Protein AF-A0A2E5EJ09-F1 (afdb_monomer)

Structure (mmCIF, N/CA/C/O backbone):
data_AF-A0A2E5EJ09-F1
#
_entry.id   AF-A0A2E5EJ09-F1
#
loop_
_atom_site.group_PDB
_atom_site.id
_atom_site.type_symbol
_atom_site.label_atom_id
_atom_site.label_alt_id
_atom_site.label_comp_id
_atom_site.label_asym_id
_atom_site.label_entity_id
_atom_site.label_seq_id
_atom_site.pdbx_PDB_ins_code
_atom_site.Cartn_x
_atom_site.Cartn_y
_atom_site.Cartn_z
_atom_site.occupancy
_atom_site.B_iso_or_equiv
_atom_site.auth_seq_id
_atom_site.auth_comp_id
_atom_site.auth_asym_id
_atom_site.auth_atom_id
_atom_site.pdbx_PDB_model_num
ATOM 1 N N . MET A 1 1 ? 31.233 43.629 0.016 1.00 39.22 1 MET A N 1
ATOM 2 C CA . MET A 1 1 ? 31.639 42.746 1.131 1.00 39.22 1 MET A CA 1
ATOM 3 C C . MET A 1 1 ? 30.539 41.715 1.336 1.00 39.22 1 MET A C 1
ATOM 5 O O . MET A 1 1 ? 29.408 42.152 1.534 1.00 39.22 1 MET A O 1
ATOM 9 N N . PRO A 1 2 ? 30.800 40.401 1.224 1.00 49.91 2 PRO A N 1
ATOM 10 C CA . PRO A 1 2 ? 29.810 39.397 1.604 1.00 49.91 2 PRO A CA 1
ATOM 11 C C . PRO A 1 2 ? 29.592 39.467 3.122 1.00 49.91 2 PRO A C 1
ATOM 13 O O . PRO A 1 2 ? 30.551 39.602 3.884 1.00 49.91 2 PRO A O 1
ATOM 16 N N . LYS A 1 3 ? 28.328 39.456 3.556 1.00 53.34 3 LYS A N 1
ATOM 17 C CA . LYS A 1 3 ? 27.968 39.412 4.977 1.00 53.34 3 LYS A CA 1
ATOM 18 C C . LYS A 1 3 ? 28.410 38.053 5.519 1.00 53.34 3 LYS A C 1
ATOM 20 O O . LYS A 1 3 ? 27.917 37.032 5.062 1.00 53.34 3 LYS A O 1
ATOM 25 N N . ASN A 1 4 ? 29.367 38.058 6.441 1.00 52.97 4 ASN A N 1
ATOM 26 C CA . ASN A 1 4 ? 29.832 36.850 7.109 1.00 52.97 4 ASN A CA 1
ATOM 27 C C . ASN A 1 4 ? 28.772 36.459 8.149 1.00 52.97 4 ASN A C 1
ATOM 29 O O . ASN A 1 4 ? 28.532 37.217 9.092 1.00 52.97 4 ASN A O 1
ATOM 33 N N . GLU A 1 5 ? 28.076 35.345 7.932 1.00 57.53 5 GLU A N 1
ATOM 34 C CA . GLU A 1 5 ? 27.039 34.856 8.844 1.00 57.53 5 GLU A CA 1
ATOM 35 C C . GLU A 1 5 ? 27.665 34.418 10.174 1.00 57.53 5 GLU A C 1
ATOM 37 O O . GLU A 1 5 ? 28.739 33.814 10.210 1.00 57.53 5 GLU A O 1
ATOM 42 N N . SER A 1 6 ? 27.023 34.765 11.294 1.00 62.09 6 SER A N 1
ATOM 43 C CA . SER A 1 6 ? 27.558 34.431 12.618 1.00 62.09 6 SER A CA 1
ATOM 44 C C . SER A 1 6 ? 27.465 32.919 12.889 1.00 62.09 6 SER A C 1
ATOM 46 O O . SER A 1 6 ? 26.489 32.289 12.472 1.00 62.09 6 SER A O 1
ATOM 48 N N . PRO A 1 7 ? 28.405 32.316 13.648 1.00 65.75 7 PRO A N 1
ATOM 49 C CA . PRO A 1 7 ? 28.379 30.883 13.969 1.00 65.75 7 PRO A CA 1
ATOM 50 C C . PRO A 1 7 ? 27.044 30.399 14.561 1.00 65.75 7 PRO A C 1
ATOM 52 O O . PRO A 1 7 ? 26.600 29.290 14.286 1.00 65.75 7 PRO A O 1
ATOM 55 N N . SER A 1 8 ? 26.353 31.252 15.325 1.00 66.62 8 SER A N 1
ATOM 56 C CA . SER A 1 8 ? 25.039 30.951 15.908 1.00 66.62 8 SER A CA 1
ATOM 57 C C . SER A 1 8 ? 23.885 30.975 14.899 1.00 66.62 8 SER A C 1
ATOM 59 O O . SER A 1 8 ? 22.855 30.357 15.147 1.00 66.62 8 SER A O 1
ATOM 61 N N . GLN A 1 9 ? 24.017 31.693 13.780 1.00 58.75 9 GLN A N 1
ATOM 62 C CA . GLN A 1 9 ? 23.055 31.629 12.674 1.00 58.75 9 GLN A CA 1
ATOM 63 C C . GLN A 1 9 ? 23.261 30.360 11.848 1.00 58.75 9 GLN A C 1
ATOM 65 O O . GLN A 1 9 ? 22.280 29.689 11.556 1.00 58.75 9 GLN A O 1
ATOM 70 N N . ALA A 1 10 ? 24.511 29.978 11.571 1.00 57.34 10 ALA A N 1
ATOM 71 C CA . ALA A 1 10 ? 24.823 28.742 10.853 1.00 57.34 10 ALA A CA 1
ATOM 72 C C . ALA A 1 10 ? 24.351 27.480 11.607 1.00 57.34 10 ALA A C 1
ATOM 74 O O . ALA A 1 10 ? 23.813 26.564 10.991 1.00 57.34 10 ALA A O 1
ATOM 75 N N . ILE A 1 11 ? 24.490 27.446 12.941 1.00 67.56 11 ILE A N 1
ATOM 76 C CA . ILE A 1 11 ? 23.987 26.336 13.773 1.00 67.56 11 ILE A CA 1
ATOM 77 C C . ILE A 1 11 ? 22.456 26.245 13.712 1.00 67.56 11 ILE A C 1
ATOM 79 O O . ILE A 1 11 ? 21.934 25.164 13.463 1.00 67.56 11 ILE A O 1
ATOM 83 N N . ARG A 1 12 ? 21.740 27.369 13.862 1.00 65.88 12 ARG A N 1
ATOM 84 C CA . ARG A 1 12 ? 20.267 27.389 13.778 1.00 65.88 12 ARG A CA 1
ATOM 85 C C . ARG A 1 12 ? 19.751 26.972 12.402 1.00 65.88 12 ARG A C 1
ATOM 87 O O . ARG A 1 12 ? 18.842 26.159 12.327 1.00 65.88 12 ARG A O 1
ATOM 94 N N . LEU A 1 13 ? 20.378 27.461 11.330 1.00 60.16 13 LEU A N 1
ATOM 95 C CA . LEU A 1 13 ? 20.047 27.061 9.959 1.00 60.16 13 LEU A CA 1
ATOM 96 C C . LEU A 1 13 ? 20.245 25.552 9.755 1.00 60.16 13 LEU A C 1
ATOM 98 O O . LEU A 1 13 ? 19.443 24.914 9.082 1.00 60.16 13 LEU A O 1
ATOM 102 N N . ASN A 1 14 ? 21.284 24.961 10.348 1.00 74.50 14 AS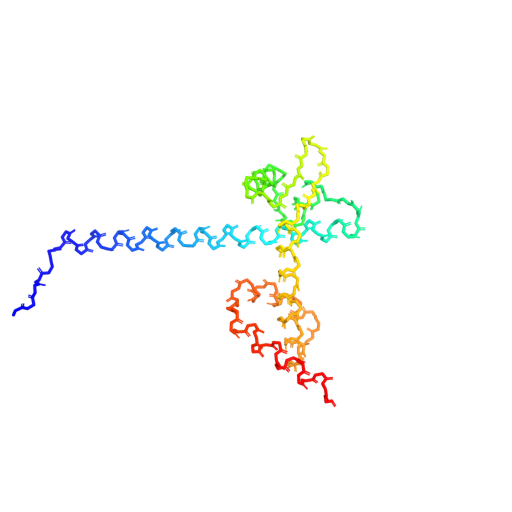N A N 1
ATOM 103 C CA . ASN A 1 14 ? 21.512 23.519 10.288 1.00 74.50 14 ASN A CA 1
ATOM 104 C C . ASN A 1 14 ? 20.476 22.727 11.112 1.00 74.50 14 ASN A C 1
ATOM 106 O O . ASN A 1 14 ? 20.003 21.688 10.662 1.00 74.50 14 ASN A O 1
ATOM 110 N N . GLU A 1 15 ? 20.092 23.214 12.295 1.00 72.69 15 GLU A N 1
ATOM 111 C CA . GLU A 1 15 ? 19.053 22.600 13.139 1.00 72.69 15 GLU A CA 1
ATOM 112 C C . GLU A 1 15 ? 17.665 22.635 12.481 1.00 72.69 15 GLU A C 1
ATOM 114 O O . GLU A 1 15 ? 16.955 21.628 12.505 1.00 72.69 15 GLU A O 1
ATOM 119 N N . GLU A 1 16 ? 17.303 23.752 11.844 1.00 69.31 16 GLU A N 1
ATOM 120 C CA . GLU A 1 16 ? 16.060 23.896 11.075 1.00 69.31 16 GLU A CA 1
ATOM 121 C C . GLU A 1 16 ? 16.025 22.912 9.897 1.00 69.31 16 GLU A C 1
ATOM 123 O O . GLU A 1 16 ? 15.084 22.126 9.793 1.00 69.31 16 GLU A O 1
ATOM 128 N N . HIS A 1 17 ? 17.093 22.833 9.092 1.00 72.81 17 HIS A N 1
ATOM 129 C CA . HIS A 1 17 ? 17.178 21.865 7.989 1.00 72.81 17 HIS A CA 1
ATOM 130 C C . HIS A 1 17 ? 17.107 20.406 8.465 1.00 72.81 17 HIS A C 1
ATOM 132 O O . HIS A 1 17 ? 16.518 19.557 7.793 1.00 72.81 17 HIS A O 1
ATOM 138 N N . VAL A 1 18 ? 17.710 20.071 9.610 1.00 78.06 18 VAL A N 1
ATOM 139 C CA . VAL A 1 18 ? 17.610 18.716 10.175 1.00 78.06 18 VAL A CA 1
ATOM 140 C C . VAL A 1 18 ? 16.170 18.420 10.599 1.00 78.06 18 VAL A C 1
ATOM 142 O O . VAL A 1 18 ? 15.651 17.354 10.267 1.00 78.06 18 VAL A O 1
ATOM 145 N N . ALA A 1 19 ? 15.500 19.354 11.279 1.00 77.62 19 ALA A N 1
ATOM 146 C CA . ALA A 1 19 ? 14.112 19.186 11.705 1.00 77.62 19 ALA A CA 1
ATOM 147 C C . ALA A 1 19 ? 13.141 19.058 10.516 1.00 77.62 19 ALA A C 1
ATOM 149 O O . ALA A 1 19 ? 12.252 18.201 10.534 1.00 77.62 19 ALA A O 1
ATOM 150 N N . GLU A 1 20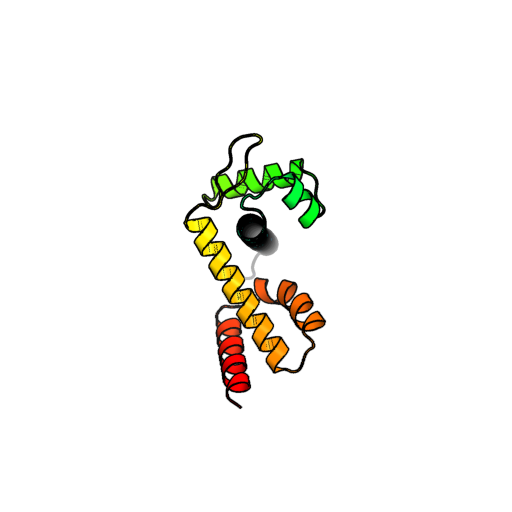 ? 13.336 19.856 9.466 1.00 78.62 20 GLU A N 1
ATOM 151 C CA . GLU A 1 20 ? 12.570 19.783 8.218 1.00 78.62 20 GLU A CA 1
ATOM 152 C C . GLU A 1 20 ? 12.755 18.431 7.522 1.00 78.62 20 GLU A C 1
ATOM 154 O O . GLU A 1 20 ? 11.773 17.764 7.195 1.00 78.62 20 GLU A O 1
ATOM 159 N N . ASN A 1 21 ? 14.001 17.967 7.375 1.00 79.75 21 ASN A N 1
ATOM 160 C CA . ASN A 1 21 ? 14.287 16.661 6.777 1.00 79.75 21 ASN A CA 1
ATOM 161 C C . ASN A 1 21 ? 13.656 15.513 7.580 1.00 79.75 21 ASN A C 1
ATOM 163 O O . ASN A 1 21 ? 13.043 14.622 6.997 1.00 79.75 21 ASN A O 1
ATOM 167 N N . MET A 1 22 ? 13.748 15.545 8.915 1.00 83.00 22 MET A N 1
ATOM 168 C CA . MET A 1 22 ? 13.105 14.535 9.765 1.00 83.00 22 MET A CA 1
ATOM 169 C C . MET A 1 22 ? 11.578 14.559 9.653 1.00 83.00 22 MET A C 1
ATOM 171 O O . MET A 1 22 ? 10.944 13.511 9.779 1.00 83.00 22 MET A O 1
ATOM 175 N N . THR A 1 23 ? 10.983 15.735 9.444 1.00 86.94 23 THR A N 1
ATOM 176 C CA . THR A 1 23 ? 9.537 15.880 9.236 1.00 86.94 23 THR A CA 1
ATOM 177 C C . THR A 1 23 ? 9.132 15.253 7.909 1.00 86.94 23 THR A C 1
ATOM 179 O O . THR A 1 23 ? 8.265 14.382 7.909 1.00 86.94 23 THR A O 1
ATOM 182 N N . ARG A 1 24 ? 9.842 15.581 6.822 1.00 84.94 24 ARG A N 1
ATOM 183 C CA . ARG A 1 24 ? 9.595 15.000 5.497 1.00 84.94 24 ARG A CA 1
ATOM 184 C C . ARG A 1 24 ? 9.684 13.473 5.517 1.00 84.94 24 ARG A C 1
ATOM 186 O O . ARG A 1 24 ? 8.747 12.809 5.099 1.00 84.94 24 ARG A O 1
ATOM 193 N N . THR A 1 25 ? 10.745 12.910 6.096 1.00 84.31 25 THR A N 1
ATOM 194 C CA . THR A 1 25 ? 10.905 11.448 6.195 1.00 84.31 25 THR A CA 1
ATOM 195 C C . THR A 1 25 ? 9.768 10.786 6.980 1.00 84.31 25 THR A C 1
ATOM 197 O O . THR A 1 25 ? 9.322 9.695 6.641 1.00 84.31 25 THR A O 1
ATOM 200 N N . ARG A 1 26 ? 9.257 11.430 8.037 1.00 87.88 26 ARG A N 1
ATOM 201 C CA . ARG A 1 26 ? 8.108 10.900 8.793 1.00 87.88 26 ARG A CA 1
ATOM 202 C C . ARG A 1 26 ? 6.811 10.944 7.992 1.00 87.88 26 ARG A C 1
ATOM 204 O O . ARG A 1 26 ? 5.996 10.041 8.150 1.00 87.88 26 ARG A O 1
ATOM 211 N N . GLU A 1 27 ? 6.606 11.987 7.197 1.00 88.12 27 GLU A N 1
ATOM 212 C CA . GLU A 1 27 ? 5.433 12.133 6.330 1.00 88.12 27 GLU A CA 1
ATOM 213 C C . GLU A 1 27 ? 5.457 11.123 5.179 1.00 88.12 27 GLU A C 1
ATOM 215 O O . GLU A 1 27 ? 4.439 10.482 4.921 1.00 88.12 27 GLU A O 1
ATOM 220 N N . GLU A 1 28 ? 6.622 10.914 4.560 1.00 87.31 28 GLU A N 1
ATOM 221 C CA . GLU A 1 28 ? 6.854 9.881 3.541 1.00 87.31 28 GLU A CA 1
ATOM 222 C C . GLU A 1 28 ? 6.519 8.493 4.105 1.00 87.31 28 GLU A C 1
ATOM 224 O O . GLU A 1 28 ? 5.612 7.833 3.606 1.00 87.31 28 GLU A O 1
ATOM 229 N N . HIS A 1 29 ? 7.115 8.109 5.240 1.00 89.50 29 HIS A N 1
ATOM 230 C CA . HIS A 1 29 ? 6.821 6.820 5.880 1.00 89.50 29 HIS A CA 1
ATOM 231 C C . HIS A 1 29 ? 5.367 6.666 6.338 1.00 89.50 29 HIS A C 1
ATOM 233 O O . HIS A 1 29 ? 4.830 5.560 6.358 1.00 89.50 29 HIS A O 1
ATOM 239 N N . ALA A 1 30 ? 4.716 7.750 6.764 1.00 91.31 30 ALA A N 1
ATOM 240 C CA . ALA A 1 30 ? 3.302 7.700 7.123 1.00 91.31 30 ALA A CA 1
ATOM 241 C C . ALA A 1 30 ? 2.408 7.497 5.892 1.00 91.31 30 ALA A C 1
ATOM 243 O O . ALA A 1 30 ? 1.356 6.872 6.018 1.00 91.31 30 ALA A O 1
ATOM 244 N N . THR A 1 31 ? 2.827 8.025 4.741 1.00 92.12 31 THR A N 1
ATOM 245 C CA . THR A 1 31 ? 2.141 7.859 3.458 1.00 92.12 31 THR A CA 1
ATOM 246 C C . THR A 1 31 ? 2.312 6.435 2.950 1.00 92.12 31 THR A C 1
ATOM 248 O O . THR A 1 31 ? 1.302 5.783 2.720 1.00 92.12 31 THR A O 1
ATOM 251 N N . GLU A 1 32 ? 3.546 5.923 2.898 1.00 92.62 32 GLU A N 1
ATOM 252 C CA . GLU A 1 32 ? 3.857 4.525 2.548 1.00 92.62 32 GLU A CA 1
ATOM 253 C C . GLU A 1 32 ? 3.019 3.553 3.389 1.00 92.62 32 GLU A C 1
ATOM 255 O O . GLU A 1 32 ? 2.235 2.774 2.864 1.00 92.62 32 GLU A O 1
ATOM 260 N N . LEU A 1 33 ? 3.046 3.707 4.717 1.00 94.62 33 LEU A N 1
ATOM 261 C CA . LEU A 1 33 ? 2.261 2.858 5.615 1.00 94.62 33 LEU A CA 1
ATOM 262 C C . LEU A 1 33 ? 0.748 2.942 5.354 1.00 94.62 33 LEU A C 1
ATOM 264 O O . LEU A 1 33 ? 0.018 1.984 5.612 1.00 94.62 33 LEU A O 1
ATOM 268 N N . ALA A 1 34 ? 0.244 4.104 4.934 1.00 96.38 34 ALA A N 1
ATOM 269 C CA . ALA A 1 34 ? -1.169 4.254 4.621 1.00 96.38 34 ALA A CA 1
ATOM 270 C C . ALA A 1 34 ? -1.536 3.548 3.315 1.00 96.38 34 ALA A C 1
ATOM 272 O O . ALA A 1 34 ? -2.577 2.893 3.283 1.00 96.38 34 ALA A O 1
ATOM 273 N N . GLU A 1 35 ? -0.686 3.666 2.294 1.00 95.94 35 GLU A N 1
ATOM 274 C CA . GLU A 1 35 ? -0.796 2.961 1.015 1.00 95.94 35 GLU A CA 1
ATOM 275 C C . GLU A 1 35 ? -0.816 1.441 1.235 1.00 95.94 35 GLU A C 1
ATOM 277 O O . GLU A 1 35 ? -1.828 0.808 0.925 1.00 95.94 35 GLU A O 1
ATOM 282 N N . ASP A 1 36 ? 0.191 0.898 1.929 1.00 95.19 36 ASP A N 1
ATOM 283 C CA . ASP A 1 36 ? 0.303 -0.535 2.237 1.00 95.19 36 ASP A CA 1
ATOM 284 C C . ASP A 1 36 ? -0.976 -1.082 2.884 1.00 95.19 36 ASP A C 1
ATOM 286 O O . ASP A 1 36 ? -1.496 -2.149 2.547 1.00 95.19 36 ASP A O 1
ATOM 290 N N . TYR A 1 37 ? -1.511 -0.345 3.863 1.00 97.62 37 TYR A N 1
ATOM 291 C CA . TYR A 1 37 ? -2.693 -0.782 4.594 1.00 97.62 37 TYR A CA 1
ATOM 292 C C . TYR A 1 37 ? -3.957 -0.726 3.743 1.00 97.62 37 TYR A C 1
ATOM 294 O O . TYR A 1 37 ? -4.802 -1.608 3.899 1.00 97.62 37 TYR A O 1
ATOM 302 N N . VAL A 1 38 ? -4.147 0.292 2.897 1.00 98.00 38 VAL A N 1
ATOM 303 C CA . VAL A 1 38 ? -5.362 0.345 2.071 1.00 98.00 38 VAL A CA 1
ATOM 304 C C . VAL A 1 38 ? -5.346 -0.723 0.982 1.00 98.00 38 VAL A C 1
ATOM 306 O O . VAL A 1 38 ? -6.404 -1.293 0.721 1.00 98.00 38 VAL A O 1
ATOM 309 N N . GLU A 1 39 ? -4.178 -1.052 0.428 1.00 96.56 39 GLU A N 1
ATOM 310 C CA . GLU A 1 39 ? -4.007 -2.160 -0.518 1.00 96.56 39 GLU A CA 1
ATOM 311 C C . GLU A 1 39 ? -4.298 -3.501 0.147 1.00 96.56 39 GLU A C 1
ATOM 313 O O . GLU A 1 39 ? -5.204 -4.215 -0.280 1.00 96.56 39 GLU A O 1
ATOM 318 N N . ALA A 1 40 ? -3.655 -3.785 1.281 1.00 96.56 40 ALA A N 1
ATOM 319 C CA . ALA A 1 40 ? -3.904 -5.012 2.032 1.00 96.56 40 ALA A CA 1
ATOM 320 C C . ALA A 1 40 ? -5.380 -5.174 2.436 1.00 96.56 40 ALA A C 1
ATOM 322 O O . ALA A 1 40 ? -5.925 -6.278 2.432 1.00 96.56 40 ALA A O 1
ATOM 323 N N . ILE A 1 41 ? -6.051 -4.080 2.811 1.00 97.88 41 ILE A N 1
ATOM 324 C CA . ILE A 1 41 ? -7.482 -4.105 3.132 1.00 97.88 41 ILE A CA 1
ATOM 325 C C . ILE A 1 41 ? -8.318 -4.367 1.873 1.00 97.88 41 ILE A C 1
ATOM 327 O O . ILE A 1 41 ? -9.285 -5.124 1.964 1.00 97.88 41 ILE A O 1
ATOM 331 N N . ALA A 1 42 ? -7.984 -3.757 0.732 1.00 97.44 42 ALA A N 1
ATOM 332 C CA . ALA A 1 42 ? -8.668 -4.009 -0.535 1.00 97.44 42 ALA A CA 1
ATOM 333 C C . ALA A 1 42 ? -8.557 -5.488 -0.930 1.00 97.44 42 ALA A C 1
ATOM 335 O O . ALA A 1 42 ? -9.584 -6.127 -1.150 1.00 97.44 42 ALA A O 1
ATOM 336 N N . ASP A 1 43 ? -7.348 -6.046 -0.899 1.00 95.38 43 ASP A N 1
ATOM 337 C CA . ASP A 1 43 ? -7.083 -7.437 -1.273 1.00 95.38 43 ASP A CA 1
ATOM 338 C C . ASP A 1 43 ? -7.807 -8.429 -0.356 1.00 95.38 43 ASP A C 1
ATOM 340 O O . ASP A 1 43 ? -8.469 -9.353 -0.827 1.00 95.38 43 ASP A O 1
ATOM 344 N N . LEU A 1 44 ? -7.779 -8.205 0.964 1.00 96.38 44 LEU A N 1
ATOM 345 C CA . LEU A 1 44 ? -8.524 -9.038 1.915 1.00 96.38 44 LEU A CA 1
ATOM 346 C C . LEU A 1 44 ? -10.042 -8.963 1.693 1.00 96.38 44 LEU A C 1
ATOM 348 O O . LEU A 1 44 ? -10.745 -9.964 1.849 1.00 96.38 44 LEU A O 1
ATOM 352 N N . ILE A 1 45 ? -10.575 -7.790 1.342 1.00 94.75 45 ILE A N 1
ATOM 353 C CA . ILE A 1 45 ? -11.999 -7.643 1.019 1.00 94.75 45 ILE A CA 1
ATOM 354 C C . ILE A 1 45 ? -12.330 -8.376 -0.284 1.00 94.75 45 ILE A C 1
ATOM 356 O O . ILE A 1 45 ? -13.358 -9.050 -0.342 1.00 94.75 45 ILE A O 1
ATOM 360 N N . ASP A 1 46 ? -11.480 -8.290 -1.300 1.00 94.19 46 ASP A N 1
ATOM 361 C CA . ASP A 1 46 ? -11.701 -8.971 -2.574 1.00 94.19 46 ASP A CA 1
ATOM 362 C C . ASP A 1 46 ? -11.615 -10.502 -2.418 1.00 94.19 46 ASP A C 1
ATOM 364 O O . ASP A 1 46 ? -12.444 -11.227 -2.975 1.00 94.19 46 ASP A O 1
ATOM 368 N N . GLU A 1 47 ? -10.685 -11.009 -1.601 1.00 93.50 47 GLU A N 1
ATOM 369 C CA . GLU A 1 47 ? -10.474 -12.449 -1.399 1.00 93.50 47 GLU A CA 1
ATOM 370 C C . GLU A 1 47 ? -11.453 -13.075 -0.390 1.00 93.50 47 GLU A C 1
ATOM 372 O O . GLU A 1 47 ? -11.929 -14.202 -0.569 1.00 93.50 47 GLU A O 1
ATOM 377 N N . HIS A 1 48 ? -11.764 -12.370 0.700 1.00 89.94 48 HIS A N 1
ATOM 378 C CA . HIS A 1 48 ? -12.478 -12.934 1.854 1.00 89.94 48 HIS A CA 1
ATOM 379 C C . HIS A 1 48 ? -13.772 -12.192 2.211 1.00 89.94 48 HIS A C 1
ATOM 381 O O . HIS A 1 48 ? -14.475 -12.587 3.144 1.00 89.94 48 HIS A O 1
ATOM 387 N N . ARG A 1 49 ? -14.134 -11.147 1.455 1.00 90.00 49 ARG A N 1
ATOM 388 C CA . ARG A 1 49 ? -15.272 -10.233 1.696 1.00 90.00 49 ARG A CA 1
ATOM 389 C C . ARG A 1 49 ? -15.165 -9.373 2.952 1.00 90.00 49 ARG A C 1
ATOM 391 O O . ARG A 1 49 ? -16.066 -8.575 3.214 1.00 90.00 49 ARG A O 1
ATOM 398 N N . GLU A 1 50 ? -14.094 -9.508 3.724 1.00 91.88 50 GLU A N 1
ATOM 399 C CA . GLU A 1 50 ? -13.837 -8.698 4.906 1.00 91.88 50 GLU A CA 1
ATOM 400 C C . GLU A 1 50 ? -12.346 -8.631 5.242 1.00 91.88 50 GLU A C 1
ATOM 402 O O . GLU A 1 50 ? -11.629 -9.620 5.130 1.00 91.88 50 GLU A O 1
ATOM 407 N N . ALA A 1 51 ? -11.901 -7.479 5.747 1.00 95.81 51 ALA A N 1
ATOM 408 C CA . ALA A 1 51 ? -10.587 -7.333 6.359 1.00 95.81 51 ALA A CA 1
ATOM 409 C C . ALA A 1 51 ? -10.713 -7.345 7.888 1.00 95.81 51 ALA A C 1
ATOM 411 O O . ALA A 1 51 ? -11.548 -6.637 8.463 1.00 95.81 51 ALA A O 1
ATOM 412 N N . ARG A 1 52 ? -9.868 -8.123 8.574 1.00 95.25 52 ARG A N 1
ATOM 413 C CA . ARG A 1 52 ? -9.812 -8.169 10.044 1.00 95.25 52 ARG A CA 1
ATOM 414 C C . ARG A 1 52 ? -8.427 -7.797 10.553 1.00 95.25 52 ARG A C 1
ATOM 416 O O . ARG A 1 52 ? -7.408 -8.074 9.929 1.00 95.25 52 ARG A O 1
ATOM 423 N N . VAL A 1 53 ? -8.391 -7.256 11.771 1.00 95.50 53 VAL A N 1
ATOM 424 C CA . VAL A 1 53 ? -7.147 -6.911 12.483 1.00 95.50 53 VAL A CA 1
ATOM 425 C C . VAL A 1 53 ? -6.178 -8.095 12.571 1.00 95.50 53 VAL A C 1
ATOM 427 O O . VAL A 1 53 ? -4.971 -7.903 12.484 1.00 95.50 53 VAL A O 1
ATOM 430 N N . THR A 1 54 ? -6.688 -9.314 12.756 1.00 94.88 54 THR A N 1
ATOM 431 C CA . THR A 1 54 ? -5.870 -10.530 12.870 1.00 94.88 54 THR A CA 1
ATOM 432 C C . THR A 1 54 ? -5.166 -10.896 11.573 1.00 94.88 54 THR A C 1
ATOM 434 O O . THR A 1 54 ? -4.033 -11.371 11.622 1.00 94.88 54 THR A O 1
ATOM 437 N N . ASP A 1 55 ? -5.816 -10.665 10.434 1.00 95.31 55 ASP A N 1
ATOM 438 C CA . ASP A 1 55 ? -5.252 -10.990 9.125 1.00 95.31 55 ASP A CA 1
ATOM 439 C C . ASP A 1 55 ? -4.199 -9.953 8.745 1.00 95.31 55 ASP A C 1
ATOM 441 O O . ASP A 1 55 ? -3.078 -10.327 8.415 1.00 95.31 55 ASP A O 1
ATOM 445 N N . LEU A 1 56 ? -4.487 -8.664 8.967 1.00 96.88 56 LEU A N 1
ATOM 446 C CA . LEU A 1 56 ? -3.503 -7.588 8.810 1.00 96.88 56 LEU A CA 1
ATOM 447 C C . LEU A 1 56 ? -2.286 -7.785 9.728 1.00 96.88 56 LEU A C 1
ATOM 449 O O . LEU A 1 56 ? -1.150 -7.625 9.298 1.00 96.88 56 LEU A O 1
ATOM 453 N N . ALA A 1 57 ? -2.495 -8.177 10.989 1.00 97.06 57 ALA A N 1
ATOM 454 C CA . ALA A 1 57 ? -1.395 -8.425 11.923 1.00 97.06 57 ALA A CA 1
ATOM 455 C C . ALA A 1 57 ? -0.477 -9.557 11.435 1.00 97.06 57 ALA A C 1
ATOM 457 O O . ALA A 1 57 ? 0.743 -9.459 11.560 1.00 97.06 57 ALA A O 1
ATOM 458 N N . ARG A 1 58 ? -1.060 -10.617 10.859 1.00 97.06 58 ARG A N 1
ATOM 459 C CA . ARG A 1 58 ? -0.304 -11.725 10.267 1.00 97.06 58 ARG A CA 1
ATOM 460 C C . ARG A 1 58 ? 0.441 -11.277 9.011 1.00 97.06 58 ARG A C 1
ATOM 462 O O . ARG A 1 58 ? 1.620 -11.591 8.896 1.00 97.06 58 ARG A O 1
ATOM 469 N N . LEU A 1 59 ? -0.234 -10.555 8.116 1.00 95.81 59 LEU A N 1
ATOM 470 C CA . LEU A 1 59 ? 0.316 -10.092 6.843 1.00 95.81 59 LEU A CA 1
ATOM 471 C C . LEU A 1 59 ? 1.522 -9.168 7.052 1.00 95.81 59 LEU A C 1
ATOM 473 O O . LEU A 1 59 ? 2.592 -9.421 6.513 1.00 95.81 59 LEU A O 1
ATOM 477 N N . PHE A 1 60 ? 1.377 -8.166 7.919 1.00 96.12 60 PHE A N 1
ATOM 478 C CA . PHE A 1 60 ? 2.436 -7.201 8.222 1.00 96.12 60 PHE A CA 1
ATOM 479 C C . PHE A 1 60 ? 3.452 -7.697 9.261 1.00 96.12 60 PHE A C 1
ATOM 481 O O . PHE A 1 60 ? 4.364 -6.957 9.621 1.00 96.12 60 PHE A O 1
ATOM 488 N N . ALA A 1 61 ? 3.296 -8.917 9.787 1.00 97.19 61 ALA A N 1
ATOM 489 C CA . ALA A 1 61 ? 4.132 -9.469 10.856 1.00 97.19 61 ALA A CA 1
ATOM 490 C C . ALA A 1 61 ? 4.267 -8.539 12.088 1.00 97.19 61 ALA A C 1
ATOM 492 O O . ALA A 1 61 ? 5.329 -8.433 12.706 1.00 97.19 61 ALA A O 1
ATOM 493 N N . VAL A 1 62 ? 3.172 -7.875 12.475 1.00 97.81 62 VAL A N 1
ATOM 494 C CA . VAL A 1 62 ? 3.108 -6.956 13.626 1.00 97.81 62 VAL A CA 1
ATOM 495 C C . VAL A 1 62 ? 2.071 -7.401 14.655 1.00 97.81 62 VAL A C 1
ATOM 497 O O . VAL A 1 62 ? 1.273 -8.312 14.444 1.00 97.81 62 VAL A O 1
ATOM 500 N N . THR A 1 63 ? 2.048 -6.737 15.811 1.00 98.06 63 THR A N 1
ATOM 501 C CA . THR A 1 63 ? 1.044 -7.030 16.840 1.00 98.06 63 THR A CA 1
ATOM 502 C C . THR A 1 63 ? -0.343 -6.485 16.460 1.00 98.06 63 THR A C 1
ATOM 504 O O . THR A 1 63 ? -0.436 -5.433 15.819 1.00 98.06 63 THR A O 1
ATOM 507 N N . PRO A 1 64 ? -1.444 -7.091 16.948 1.00 95.88 64 PRO A N 1
ATOM 508 C CA . PRO A 1 64 ? -2.784 -6.516 16.810 1.00 95.88 64 PRO A CA 1
ATOM 509 C C . PRO A 1 64 ? -2.905 -5.099 17.388 1.00 95.88 64 PRO A C 1
ATOM 511 O O . PRO A 1 64 ? -3.701 -4.297 16.906 1.00 95.88 64 PRO A O 1
ATOM 514 N N . ALA A 1 65 ? -2.125 -4.765 18.423 1.00 95.81 65 ALA A N 1
ATOM 515 C CA . ALA A 1 65 ? -2.095 -3.416 18.985 1.00 95.81 65 ALA A CA 1
ATOM 516 C C . ALA A 1 65 ? -1.509 -2.403 17.987 1.00 95.81 65 ALA A C 1
ATOM 518 O O . ALA A 1 65 ? -2.062 -1.316 17.827 1.00 95.81 65 ALA A O 1
ATOM 519 N N . THR A 1 66 ? -0.445 -2.781 17.271 1.00 97.06 66 THR A N 1
ATOM 520 C CA . THR A 1 66 ? 0.137 -1.977 16.186 1.00 97.06 66 THR A CA 1
ATOM 521 C C . THR A 1 66 ? -0.891 -1.726 15.087 1.00 97.06 66 THR A C 1
ATOM 523 O O . THR A 1 66 ? -1.119 -0.573 14.734 1.00 97.06 66 THR A O 1
ATOM 526 N N . VAL A 1 67 ? -1.580 -2.775 14.626 1.00 96.81 67 VAL A N 1
ATOM 527 C CA . VAL A 1 67 ? -2.637 -2.650 13.609 1.00 96.81 67 VAL A CA 1
ATOM 528 C C . VAL A 1 67 ? -3.738 -1.702 14.077 1.00 96.81 67 VAL A C 1
ATOM 530 O O . VAL A 1 67 ? -4.083 -0.776 13.356 1.00 96.81 67 VAL A O 1
ATOM 533 N N . ASN A 1 68 ? -4.261 -1.865 15.297 1.00 95.50 68 ASN A N 1
ATOM 534 C CA . ASN A 1 68 ? -5.304 -0.974 15.821 1.00 95.50 68 ASN A CA 1
ATOM 535 C C . ASN A 1 68 ? -4.855 0.496 15.867 1.00 95.50 68 ASN A C 1
ATOM 537 O O . ASN A 1 68 ? -5.640 1.386 15.544 1.00 95.50 68 ASN A O 1
ATOM 541 N N . ASN A 1 69 ? -3.597 0.758 16.232 1.00 95.62 69 ASN A N 1
ATOM 542 C CA . ASN A 1 69 ? -3.041 2.110 16.213 1.00 95.62 69 ASN A CA 1
ATOM 543 C C . ASN A 1 69 ? -2.974 2.680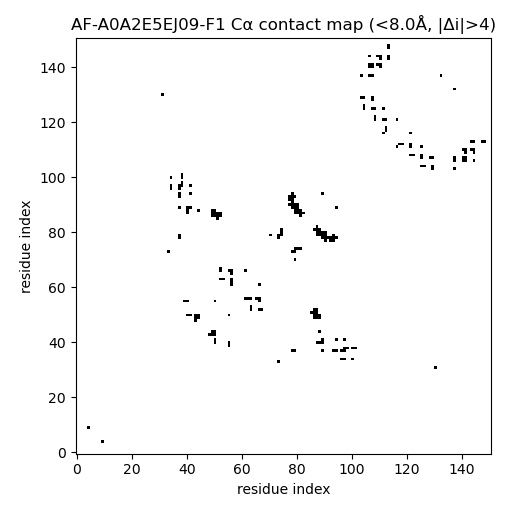 14.790 1.00 95.62 69 ASN A C 1
ATOM 545 O O . ASN A 1 69 ? -3.309 3.850 14.591 1.00 95.62 69 ASN A O 1
ATOM 549 N N . THR A 1 70 ? -2.576 1.871 13.807 1.00 96.69 70 THR A N 1
ATOM 550 C CA . THR A 1 70 ? -2.555 2.276 12.396 1.00 96.69 70 THR A CA 1
ATOM 551 C C . THR A 1 70 ? -3.969 2.516 11.870 1.00 96.69 70 THR A C 1
ATOM 553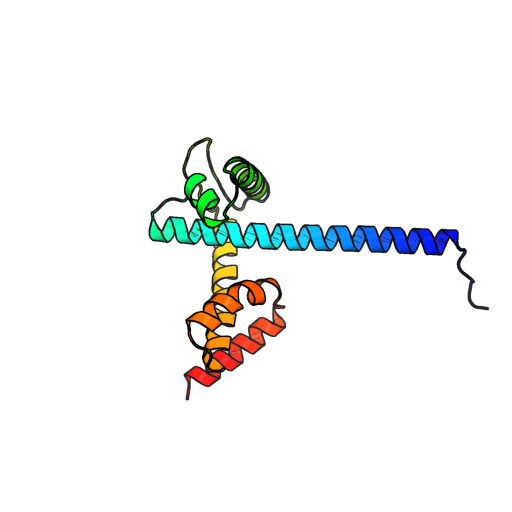 O O . THR A 1 70 ? -4.236 3.591 11.342 1.00 96.69 70 THR A O 1
ATOM 556 N N . ILE A 1 71 ? -4.918 1.609 12.118 1.00 96.75 71 ILE A N 1
ATOM 557 C CA . ILE A 1 71 ? -6.328 1.789 11.739 1.00 96.75 71 ILE A CA 1
ATOM 558 C C . ILE A 1 71 ? -6.904 3.071 12.348 1.00 96.75 71 ILE A C 1
ATOM 560 O O . ILE A 1 71 ? -7.532 3.848 11.637 1.00 96.75 71 ILE A O 1
ATOM 564 N N . ALA A 1 72 ? -6.627 3.369 13.621 1.00 95.56 72 ALA A N 1
ATOM 565 C CA . ALA A 1 72 ? -7.079 4.614 14.244 1.00 95.56 72 ALA A CA 1
ATOM 566 C C . ALA A 1 72 ? -6.508 5.871 13.557 1.00 95.56 72 ALA A C 1
ATOM 568 O O . ALA A 1 72 ? -7.172 6.909 13.514 1.00 95.56 72 ALA A O 1
ATOM 569 N N . ARG A 1 73 ? -5.286 5.806 13.011 1.00 96.12 73 ARG A N 1
ATOM 570 C CA . ARG A 1 73 ? -4.703 6.892 12.204 1.00 96.12 73 ARG A CA 1
ATOM 571 C C . ARG A 1 73 ? -5.384 7.001 10.842 1.00 96.12 73 ARG A C 1
ATOM 573 O O . ARG A 1 73 ? -5.764 8.103 10.460 1.00 96.12 73 ARG A O 1
ATOM 580 N N . LEU A 1 74 ? -5.618 5.882 10.162 1.00 97.56 74 LEU A N 1
ATOM 581 C CA . LEU A 1 74 ? -6.313 5.853 8.870 1.00 97.56 74 LEU A CA 1
ATOM 582 C C . LEU A 1 74 ? -7.767 6.327 8.977 1.00 97.56 74 LEU A C 1
ATOM 584 O O . LEU A 1 74 ? -8.260 7.008 8.083 1.00 97.56 74 LEU A O 1
ATOM 588 N N . GLN A 1 75 ? -8.442 6.043 10.095 1.00 96.94 75 GLN A N 1
ATOM 589 C CA . GLN A 1 75 ? -9.771 6.586 10.391 1.00 96.94 75 GLN A CA 1
ATOM 590 C C . GLN A 1 75 ? -9.739 8.111 10.512 1.00 96.94 75 GLN A C 1
ATOM 592 O O . GLN A 1 75 ? -10.597 8.788 9.953 1.00 96.94 75 GLN A O 1
ATOM 597 N N . LYS A 1 76 ? -8.733 8.668 11.201 1.00 96.69 76 LYS A N 1
ATOM 598 C CA . LYS A 1 76 ? -8.540 10.127 11.292 1.00 96.69 76 LYS A CA 1
ATOM 599 C C . LYS A 1 76 ? -8.218 10.757 9.937 1.00 96.69 76 LYS A C 1
ATOM 601 O O . LYS A 1 76 ? -8.638 11.880 9.694 1.00 96.69 76 LYS A O 1
ATOM 606 N N . ALA A 1 77 ? -7.514 10.032 9.069 1.00 96.56 77 ALA A N 1
ATOM 607 C CA . ALA A 1 77 ? -7.260 10.427 7.685 1.00 96.56 77 ALA A CA 1
ATOM 608 C C . ALA A 1 77 ? -8.475 10.216 6.756 1.00 96.56 77 ALA A C 1
ATOM 610 O O . ALA A 1 77 ? -8.425 10.579 5.586 1.00 96.56 77 ALA A O 1
ATOM 611 N N . GLY A 1 78 ? -9.568 9.628 7.255 1.00 97.81 78 GLY A N 1
ATOM 612 C CA . GLY A 1 78 ? -10.780 9.378 6.480 1.00 97.81 78 GLY A CA 1
ATOM 613 C C . GLY A 1 78 ? -10.645 8.275 5.430 1.00 97.81 78 GLY A C 1
ATOM 614 O O . GLY A 1 78 ? -11.474 8.228 4.529 1.00 97.81 78 GLY A O 1
ATOM 615 N N . LEU A 1 79 ? -9.638 7.401 5.523 1.00 98.38 79 LEU A N 1
ATOM 616 C CA . LEU A 1 79 ? -9.371 6.332 4.547 1.00 98.38 79 LEU A CA 1
ATOM 617 C C . LEU A 1 79 ? -10.115 5.029 4.869 1.00 98.38 79 LEU A C 1
ATOM 619 O O . LEU A 1 79 ? -10.432 4.242 3.981 1.00 98.38 79 LEU A O 1
ATOM 623 N N . VAL A 1 80 ? -10.417 4.785 6.144 1.00 97.81 80 VAL A N 1
ATOM 624 C CA . VAL A 1 80 ? -11.080 3.549 6.577 1.00 97.81 80 VAL A CA 1
ATOM 625 C C . VAL A 1 80 ? -12.187 3.824 7.582 1.00 97.81 80 VAL A C 1
ATOM 627 O O . VAL A 1 80 ? -12.180 4.823 8.302 1.00 97.81 80 VAL A O 1
ATOM 630 N N . THR A 1 81 ? -13.121 2.886 7.674 1.00 95.00 81 THR A N 1
ATOM 631 C CA . THR A 1 81 ? -14.129 2.801 8.731 1.00 95.00 81 THR A CA 1
ATOM 632 C C . THR A 1 81 ? -14.010 1.453 9.430 1.00 95.00 81 THR A C 1
ATOM 634 O O . THR A 1 81 ? -13.717 0.431 8.811 1.00 95.00 81 THR A O 1
ATOM 637 N N . SER A 1 82 ? -14.192 1.452 10.747 1.00 89.38 82 SER A N 1
ATOM 638 C CA . SER A 1 82 ? -14.220 0.228 11.545 1.00 89.38 82 SER A CA 1
ATOM 639 C C . SER A 1 82 ? -14.898 0.507 12.882 1.00 89.38 82 SER A C 1
ATOM 641 O O . SER A 1 82 ? -14.709 1.574 13.475 1.00 89.38 82 SER A O 1
ATOM 643 N N . GLU A 1 83 ? -15.687 -0.450 13.357 1.00 77.19 83 GLU A N 1
ATOM 644 C CA . GLU A 1 83 ? -16.145 -0.477 14.745 1.00 77.19 83 GLU A CA 1
ATOM 645 C C . GLU A 1 83 ? -15.263 -1.418 15.568 1.00 77.19 83 GLU A C 1
ATOM 647 O O . GLU A 1 83 ? -14.596 -2.313 15.042 1.00 77.19 83 GLU A O 1
ATOM 652 N N . LYS A 1 84 ? -15.286 -1.250 16.892 1.00 72.19 84 LYS A N 1
ATOM 653 C CA . LYS A 1 84 ? -14.505 -2.084 17.807 1.00 72.19 84 LYS A CA 1
ATOM 654 C C . LYS A 1 84 ? -14.852 -3.568 17.609 1.00 72.19 84 LYS A C 1
ATOM 656 O O . LYS A 1 84 ? -16.012 -3.951 17.731 1.00 72.19 84 LYS A O 1
ATOM 661 N N . TYR A 1 85 ? -13.832 -4.389 17.349 1.00 67.12 85 TYR A N 1
ATOM 662 C CA . TYR A 1 85 ? -13.948 -5.835 17.091 1.00 67.12 85 TYR A CA 1
ATOM 663 C C . TYR A 1 85 ? -14.758 -6.223 15.838 1.00 67.12 85 TYR A C 1
ATOM 665 O O . TYR A 1 85 ? -15.174 -7.376 15.720 1.00 67.12 85 TYR A O 1
ATOM 673 N N . ARG A 1 86 ? -14.979 -5.291 14.905 1.00 81.25 86 ARG A N 1
ATOM 674 C CA . ARG A 1 86 ? -15.641 -5.558 13.622 1.00 81.25 86 ARG A CA 1
ATOM 675 C C . ARG A 1 86 ? -14.661 -5.534 12.450 1.00 81.25 86 ARG A C 1
ATOM 677 O O . ARG A 1 86 ? -13.497 -5.166 12.602 1.00 81.25 86 ARG A O 1
ATOM 684 N N . SER A 1 87 ? -15.164 -5.951 11.293 1.00 91.25 87 SER A N 1
ATOM 685 C CA . SER A 1 87 ? -14.476 -5.878 10.007 1.00 91.25 87 SER A CA 1
ATOM 686 C C . SER A 1 87 ? -14.131 -4.426 9.650 1.00 91.25 87 SER A C 1
ATOM 688 O O . SER A 1 87 ? -14.849 -3.488 10.012 1.00 91.25 87 SER A O 1
ATOM 690 N N . ILE A 1 88 ? -13.002 -4.256 8.971 1.00 96.06 88 ILE A N 1
ATOM 691 C CA . ILE A 1 88 ? -12.472 -2.977 8.503 1.00 96.06 88 ILE A CA 1
ATOM 692 C C . ILE A 1 88 ? -12.913 -2.791 7.052 1.00 96.06 88 ILE A C 1
ATOM 694 O O . ILE A 1 88 ? -12.829 -3.725 6.256 1.00 96.06 88 ILE A O 1
ATOM 698 N N . PHE A 1 89 ? -13.364 -1.587 6.708 1.00 95.56 89 PHE A N 1
ATOM 699 C CA . PHE A 1 89 ? -13.790 -1.240 5.354 1.00 95.56 89 PHE A CA 1
ATOM 700 C C . PHE A 1 89 ? -13.101 0.032 4.876 1.00 95.56 89 PHE A C 1
ATOM 702 O O . PHE A 1 89 ? -12.930 0.976 5.650 1.00 95.56 89 PHE A O 1
ATOM 709 N N . LEU A 1 90 ? -12.767 0.088 3.588 1.00 97.69 90 LEU A N 1
ATOM 710 C CA . LEU A 1 90 ? -12.318 1.321 2.946 1.00 97.69 90 LEU A CA 1
ATOM 711 C C . LEU A 1 90 ? -13.481 2.311 2.823 1.00 97.69 90 LEU A C 1
ATOM 713 O O . LEU A 1 90 ? -14.611 1.928 2.506 1.00 97.69 90 LEU A O 1
ATOM 717 N N . THR A 1 91 ? -13.199 3.591 3.046 1.00 98.19 91 THR A N 1
ATOM 718 C CA . THR A 1 91 ? -14.062 4.676 2.561 1.00 98.19 91 THR A CA 1
ATOM 719 C C . THR A 1 91 ? -13.899 4.828 1.045 1.00 98.19 91 THR A C 1
ATOM 721 O O . THR A 1 91 ? -13.086 4.144 0.422 1.00 98.19 91 THR A O 1
ATOM 724 N N . ASN A 1 92 ? -14.634 5.759 0.432 1.00 98.06 92 ASN A N 1
ATOM 725 C CA . ASN A 1 92 ? -14.422 6.092 -0.978 1.00 98.06 92 ASN A CA 1
ATOM 726 C C . ASN A 1 92 ? -12.994 6.597 -1.235 1.00 98.06 92 ASN A C 1
ATOM 728 O O . ASN A 1 92 ? -12.350 6.112 -2.155 1.00 98.06 92 ASN A O 1
ATOM 732 N N . SER A 1 93 ? -12.469 7.486 -0.386 1.00 98.25 93 SER A N 1
ATOM 733 C CA . SER A 1 93 ? -11.090 7.977 -0.513 1.00 98.25 93 SER A CA 1
ATOM 734 C C . SER A 1 93 ? -10.054 6.881 -0.261 1.00 98.25 93 SER A C 1
ATOM 736 O O . SER A 1 93 ? -9.048 6.826 -0.959 1.00 98.25 93 SER A O 1
ATOM 738 N N . GLY A 1 94 ? -10.301 5.969 0.687 1.00 98.25 94 GLY A N 1
ATOM 739 C CA . GLY A 1 94 ? -9.436 4.803 0.892 1.00 98.25 94 GLY A CA 1
ATOM 740 C C . GLY A 1 94 ? -9.409 3.869 -0.313 1.00 98.25 94 GLY A C 1
ATOM 741 O O . GLY A 1 94 ? -8.349 3.375 -0.679 1.00 98.25 94 GLY A O 1
ATOM 742 N N . ARG A 1 95 ? -10.561 3.667 -0.962 1.0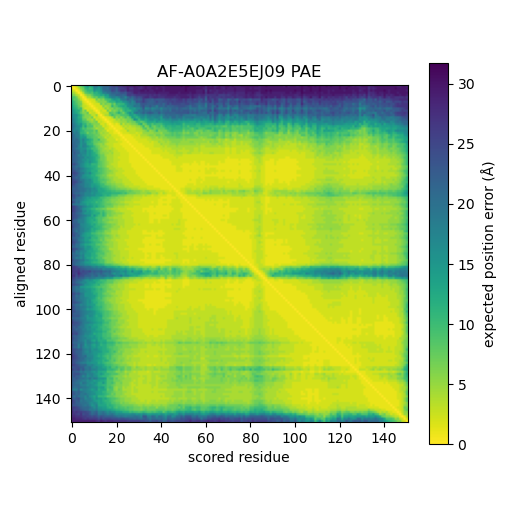0 97.94 95 ARG A N 1
ATOM 743 C CA . ARG A 1 95 ? -10.658 2.882 -2.196 1.00 97.94 95 ARG A CA 1
ATOM 744 C C . ARG A 1 95 ? -9.938 3.566 -3.353 1.00 97.94 95 ARG A C 1
ATOM 746 O O . ARG A 1 95 ? -9.191 2.910 -4.059 1.00 97.94 95 ARG A O 1
ATOM 753 N N . GLU A 1 96 ? -10.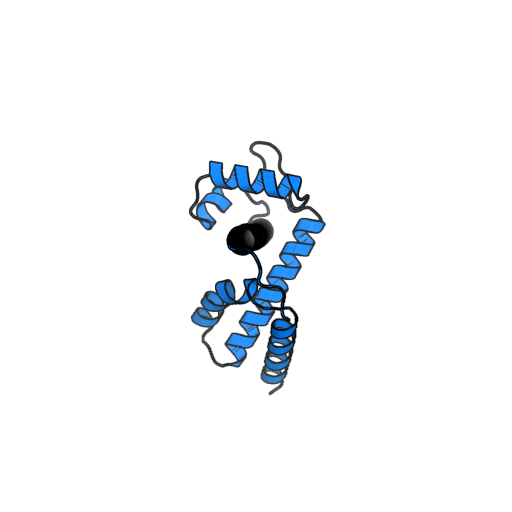126 4.870 -3.528 1.00 98.25 96 GLU A N 1
ATOM 754 C CA . GLU A 1 96 ? -9.408 5.642 -4.547 1.00 98.25 96 GLU A CA 1
ATOM 755 C C . GLU A 1 96 ? -7.891 5.583 -4.354 1.00 98.25 96 GLU A C 1
ATOM 757 O O . GLU A 1 96 ? -7.166 5.510 -5.343 1.00 98.25 96 GLU A O 1
ATOM 762 N N . LEU A 1 97 ? -7.409 5.604 -3.106 1.00 97.62 97 LEU A N 1
ATOM 763 C CA . LEU A 1 97 ? -5.988 5.441 -2.808 1.00 97.62 97 LEU A CA 1
ATOM 764 C C . LEU A 1 97 ? -5.506 4.025 -3.151 1.00 97.62 97 LEU A C 1
ATOM 766 O O . LEU A 1 97 ? -4.530 3.891 -3.878 1.00 97.62 97 LEU A O 1
ATOM 770 N N . ALA A 1 98 ? -6.222 2.985 -2.711 1.00 97.06 98 ALA A N 1
ATOM 771 C CA . ALA A 1 98 ? -5.867 1.596 -3.015 1.00 97.06 98 ALA A CA 1
ATOM 772 C C . ALA A 1 98 ? -5.798 1.326 -4.530 1.00 97.06 98 ALA A C 1
ATOM 774 O O . ALA A 1 98 ? -4.856 0.701 -5.006 1.00 97.06 98 ALA A O 1
ATOM 775 N N . GLU A 1 99 ? -6.748 1.847 -5.314 1.00 96.69 99 GLU A N 1
ATOM 776 C CA . GLU A 1 99 ? -6.729 1.710 -6.778 1.00 96.69 99 GLU A CA 1
ATOM 777 C C . GLU A 1 99 ? -5.547 2.450 -7.426 1.00 96.69 99 GLU A C 1
ATOM 779 O O . GLU A 1 99 ? -4.977 1.975 -8.410 1.00 96.69 99 GLU A O 1
ATOM 784 N N . GLN A 1 100 ? -5.152 3.609 -6.886 1.00 95.25 100 GLN A N 1
ATOM 785 C CA . GLN A 1 100 ? -3.970 4.335 -7.362 1.00 95.25 100 GLN A CA 1
ATOM 786 C C . GLN A 1 100 ? -2.683 3.556 -7.093 1.00 95.25 100 GLN A C 1
ATOM 788 O O . GLN A 1 100 ? -1.837 3.470 -7.987 1.00 95.25 100 GLN A O 1
ATOM 793 N N . CYS A 1 101 ? -2.550 2.976 -5.901 1.00 94.88 101 CYS A N 1
ATOM 794 C CA . CYS A 1 101 ? -1.401 2.150 -5.554 1.00 94.88 101 CYS A CA 1
ATOM 795 C C . CYS A 1 101 ? -1.344 0.893 -6.431 1.00 94.88 101 CYS A C 1
ATOM 797 O O . CYS A 1 101 ? -0.359 0.691 -7.134 1.00 94.88 101 CYS A O 1
ATOM 799 N N . LYS A 1 102 ? -2.462 0.176 -6.586 1.00 93.75 102 LYS A N 1
ATOM 800 C CA . LYS A 1 102 ? -2.560 -0.985 -7.483 1.00 93.75 102 LYS A CA 1
ATOM 801 C C . LYS A 1 102 ? -2.183 -0.663 -8.931 1.00 93.75 102 LYS A C 1
ATOM 803 O O . LYS A 1 102 ? -1.497 -1.436 -9.600 1.00 93.75 102 LYS A O 1
ATOM 808 N N . ALA A 1 103 ? -2.606 0.494 -9.444 1.00 93.81 103 ALA A N 1
ATOM 809 C CA . ALA A 1 103 ? -2.237 0.937 -10.789 1.00 93.81 103 ALA A CA 1
ATOM 810 C C . ALA A 1 103 ? -0.731 1.233 -10.920 1.00 93.81 103 ALA A C 1
ATOM 812 O O . ALA A 1 103 ? -0.133 1.010 -11.983 1.00 93.81 103 ALA A O 1
ATOM 813 N N . ARG A 1 104 ? -0.112 1.742 -9.852 1.00 95.00 104 ARG A N 1
ATOM 814 C CA . ARG A 1 104 ? 1.327 1.986 -9.769 1.00 95.00 104 ARG A CA 1
ATOM 815 C C . ARG A 1 104 ? 2.104 0.670 -9.715 1.00 95.00 104 ARG A C 1
ATOM 817 O O . ARG A 1 104 ? 3.011 0.508 -10.537 1.00 95.00 104 ARG A O 1
ATOM 824 N N . HIS A 1 105 ? 1.670 -0.273 -8.880 1.00 95.31 105 HIS A N 1
ATOM 825 C CA . HIS A 1 105 ? 2.202 -1.632 -8.794 1.00 95.31 105 HIS A CA 1
ATOM 826 C C . HIS A 1 105 ? 2.227 -2.291 -10.170 1.00 95.31 105 HIS A C 1
ATOM 828 O O . HIS A 1 105 ? 3.280 -2.687 -10.670 1.00 95.31 105 HIS A O 1
ATOM 834 N N . GLU A 1 106 ? 1.078 -2.317 -10.851 1.00 94.81 106 GLU A N 1
ATOM 835 C CA . GLU A 1 106 ? 0.938 -2.938 -12.169 1.00 94.81 106 GLU A CA 1
ATOM 836 C C . GLU A 1 106 ? 1.839 -2.271 -13.217 1.00 94.81 106 GLU A C 1
ATOM 838 O O . GLU A 1 106 ? 2.437 -2.940 -14.062 1.00 94.81 106 GLU A O 1
ATOM 843 N N . THR A 1 107 ? 1.983 -0.945 -13.156 1.00 96.31 107 THR A N 1
ATOM 844 C CA . THR A 1 107 ? 2.858 -0.198 -14.068 1.00 96.31 107 THR A CA 1
ATOM 845 C C . THR A 1 107 ? 4.317 -0.618 -13.912 1.00 96.31 107 THR A C 1
ATOM 847 O O . THR A 1 107 ? 4.989 -0.905 -14.907 1.00 96.31 107 THR A O 1
ATOM 850 N N . VAL A 1 108 ? 4.813 -0.662 -12.675 1.00 97.25 108 VAL A N 1
ATOM 851 C CA . VAL A 1 108 ? 6.189 -1.073 -12.376 1.00 97.25 108 VAL A CA 1
ATOM 852 C C . VAL A 1 108 ? 6.382 -2.551 -12.716 1.00 97.25 108 VAL A C 1
ATOM 854 O O . VAL A 1 108 ? 7.342 -2.901 -13.401 1.00 97.25 108 VAL A O 1
ATOM 857 N N . TYR A 1 109 ? 5.438 -3.409 -12.331 1.00 96.81 109 TYR A N 1
ATOM 858 C CA . TYR A 1 109 ? 5.491 -4.846 -12.581 1.00 96.81 109 TYR A CA 1
ATOM 859 C C . TYR A 1 109 ? 5.565 -5.177 -14.072 1.00 96.81 109 TYR A C 1
ATOM 861 O O . TYR A 1 109 ? 6.481 -5.878 -14.511 1.00 96.81 109 TYR A O 1
ATOM 869 N N . ARG A 1 110 ? 4.655 -4.619 -14.881 1.00 96.69 110 ARG A N 1
ATOM 870 C CA . ARG A 1 110 ? 4.661 -4.809 -16.339 1.00 96.69 110 ARG A CA 1
ATOM 871 C C . ARG A 1 110 ? 5.937 -4.280 -16.976 1.00 96.69 110 ARG A C 1
ATOM 873 O O . ARG A 1 110 ? 6.458 -4.909 -17.896 1.00 96.69 110 ARG A O 1
ATOM 880 N N . PHE A 1 111 ? 6.460 -3.160 -16.485 1.00 97.25 111 PHE A N 1
ATOM 881 C CA . PHE A 1 111 ? 7.740 -2.645 -16.949 1.00 97.25 111 PHE A CA 1
ATOM 882 C C . PHE A 1 111 ? 8.884 -3.622 -16.653 1.00 97.25 111 PHE A C 1
ATOM 884 O O . PHE A 1 111 ? 9.625 -3.972 -17.569 1.00 97.25 111 PHE A O 1
ATOM 891 N N . LEU A 1 112 ? 8.994 -4.152 -15.434 1.00 96.62 112 LEU A N 1
ATOM 892 C CA . LEU A 1 112 ? 10.025 -5.139 -15.096 1.00 96.62 112 LEU A CA 1
ATOM 893 C C . LEU A 1 112 ? 9.894 -6.421 -15.931 1.00 96.62 112 LEU A C 1
ATOM 895 O O . LEU A 1 112 ? 10.898 -6.947 -16.411 1.00 96.62 112 LEU A O 1
ATOM 899 N N . LEU A 1 113 ? 8.669 -6.894 -16.176 1.00 96.31 113 LEU A N 1
ATOM 900 C CA . LEU A 1 113 ? 8.434 -8.017 -17.089 1.00 96.31 113 LEU A CA 1
ATOM 901 C C . LEU A 1 113 ? 8.890 -7.706 -18.520 1.00 96.31 113 LEU A C 1
ATOM 903 O O . LEU A 1 113 ? 9.503 -8.560 -19.159 1.00 96.31 113 LEU A O 1
ATOM 907 N N . SER A 1 114 ? 8.651 -6.487 -19.012 1.00 95.38 114 SER A N 1
ATOM 908 C CA . SER A 1 114 ? 9.078 -6.067 -20.355 1.00 95.38 114 SER A CA 1
ATOM 909 C C . SER A 1 114 ? 10.600 -6.064 -20.538 1.00 95.38 114 SER A C 1
ATOM 911 O O . SER A 1 114 ? 11.091 -6.242 -21.650 1.00 95.38 114 SER A O 1
ATOM 913 N N . LEU A 1 115 ? 11.358 -5.938 -19.443 1.00 95.06 115 LEU A N 1
ATOM 914 C CA . LEU A 1 115 ? 12.817 -6.074 -19.438 1.00 95.06 115 LEU A CA 1
ATOM 915 C C . LEU A 1 115 ? 13.287 -7.544 -19.457 1.00 95.06 115 LEU A C 1
ATOM 917 O O . LEU A 1 115 ? 14.490 -7.801 -19.465 1.00 95.06 115 LEU A O 1
ATOM 921 N N . GLY A 1 116 ? 12.366 -8.514 -19.446 1.00 95.00 116 GLY A N 1
ATOM 922 C CA . GLY A 1 116 ? 12.665 -9.948 -19.463 1.00 95.00 116 GLY A CA 1
ATOM 923 C C . GLY A 1 116 ? 12.877 -10.574 -18.082 1.00 95.00 116 GLY A C 1
ATOM 924 O O . GLY A 1 116 ? 13.383 -11.696 -17.990 1.00 95.00 116 GLY A O 1
ATOM 925 N N . LEU A 1 117 ? 12.515 -9.883 -16.994 1.00 96.88 117 LEU A N 1
ATOM 926 C CA . LEU A 1 117 ? 12.593 -10.455 -15.650 1.00 96.88 117 LEU A CA 1
ATOM 927 C C . LEU A 1 117 ? 11.512 -11.527 -15.462 1.00 96.88 117 LEU A C 1
ATOM 929 O O . LEU A 1 117 ? 10.388 -11.412 -15.942 1.00 96.88 117 LEU A O 1
ATOM 933 N N . SER A 1 118 ? 11.835 -12.571 -14.696 1.00 97.44 118 SER A N 1
ATOM 934 C CA . SER A 1 118 ? 10.833 -13.568 -14.301 1.00 97.44 118 SER A CA 1
ATOM 935 C C . SER A 1 118 ? 9.752 -12.949 -13.408 1.00 97.44 118 SER A C 1
ATOM 937 O O . SER A 1 118 ? 10.070 -12.096 -12.575 1.00 97.44 118 SER A O 1
ATOM 939 N N . HIS A 1 119 ? 8.522 -13.471 -13.474 1.00 96.00 119 HIS A N 1
ATOM 940 C CA . HIS A 1 119 ? 7.402 -13.057 -12.614 1.00 96.00 119 HIS A CA 1
ATOM 941 C C . HIS A 1 119 ? 7.763 -12.973 -11.126 1.00 96.00 119 HIS A C 1
ATOM 943 O O . HIS A 1 119 ? 7.351 -12.037 -10.449 1.00 96.00 119 HIS A O 1
ATOM 949 N N . LYS A 1 120 ? 8.567 -13.920 -10.625 1.00 96.19 120 LYS A N 1
ATOM 950 C CA . LYS A 1 120 ? 9.005 -13.949 -9.225 1.00 96.19 120 LYS A CA 1
ATOM 951 C C . LYS A 1 120 ? 9.867 -12.740 -8.852 1.00 96.19 120 LYS A C 1
ATOM 953 O O . LYS A 1 120 ? 9.691 -12.185 -7.775 1.00 96.19 120 LYS A O 1
ATOM 958 N N . ILE A 1 121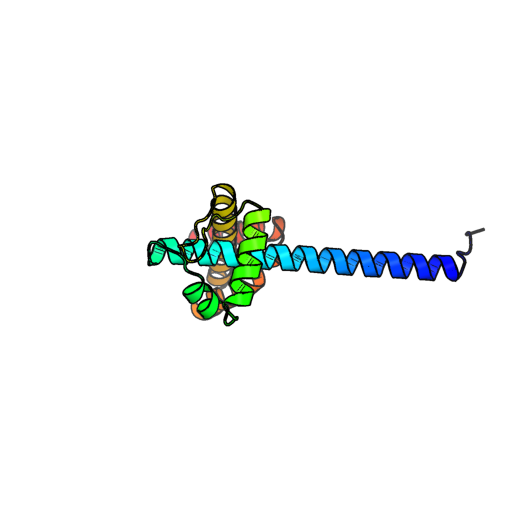 ? 10.826 -12.377 -9.706 1.00 96.25 121 ILE A N 1
ATOM 959 C CA . ILE A 1 121 ? 11.717 -11.240 -9.442 1.00 96.25 121 ILE A CA 1
ATOM 960 C C . ILE A 1 121 ? 10.967 -9.931 -9.664 1.00 96.25 121 ILE A C 1
ATOM 962 O O . ILE A 1 121 ? 11.034 -9.067 -8.803 1.00 96.25 121 ILE A O 1
ATOM 966 N N . ALA A 1 122 ? 10.201 -9.824 -10.753 1.00 96.62 122 ALA A N 1
ATOM 967 C CA . ALA A 1 122 ? 9.396 -8.641 -11.028 1.00 96.62 122 ALA A CA 1
ATOM 968 C C . ALA A 1 122 ? 8.436 -8.334 -9.867 1.00 96.62 122 ALA A C 1
ATOM 970 O O . ALA A 1 122 ? 8.411 -7.211 -9.398 1.00 96.62 122 ALA A O 1
ATOM 971 N N . SER A 1 123 ? 7.725 -9.337 -9.339 1.00 92.81 123 SER A N 1
ATOM 972 C CA . SER A 1 123 ? 6.773 -9.137 -8.236 1.00 92.81 123 SER A CA 1
ATOM 973 C C . SER A 1 123 ? 7.473 -8.678 -6.957 1.00 92.81 123 SER A C 1
ATOM 975 O O . SER A 1 123 ? 7.034 -7.721 -6.335 1.00 92.81 123 SER A O 1
ATOM 977 N N . ARG A 1 124 ? 8.598 -9.309 -6.594 1.00 92.94 124 ARG A N 1
ATOM 978 C CA . ARG A 1 124 ? 9.374 -8.919 -5.408 1.00 92.94 124 ARG A CA 1
ATOM 979 C C . ARG A 1 124 ? 9.932 -7.499 -5.523 1.00 92.94 124 ARG A C 1
ATOM 981 O O . ARG A 1 124 ? 9.958 -6.775 -4.537 1.00 92.94 124 ARG A O 1
ATOM 988 N N . ASP A 1 125 ? 10.458 -7.146 -6.690 1.00 94.38 125 ASP A N 1
ATOM 989 C CA . ASP A 1 125 ? 11.161 -5.879 -6.875 1.00 94.38 125 ASP A CA 1
ATOM 990 C C . ASP A 1 125 ? 10.174 -4.712 -7.065 1.00 94.38 125 ASP A C 1
ATOM 992 O O . ASP A 1 125 ? 10.501 -3.591 -6.680 1.00 94.38 125 ASP A O 1
ATOM 996 N N . THR A 1 126 ? 8.963 -4.967 -7.581 1.00 94.81 126 THR A N 1
ATOM 997 C CA . THR A 1 126 ? 7.894 -3.961 -7.678 1.00 94.81 126 THR A CA 1
ATOM 998 C C . THR A 1 126 ? 7.575 -3.331 -6.328 1.00 94.81 126 THR A C 1
ATOM 1000 O O . THR A 1 126 ? 7.613 -2.106 -6.247 1.00 94.81 126 THR A O 1
ATOM 1003 N N . GLU A 1 127 ? 7.349 -4.147 -5.293 1.00 84.94 127 GLU A N 1
ATOM 1004 C CA . GLU A 1 127 ? 6.941 -3.699 -3.950 1.00 84.94 127 GLU A CA 1
ATOM 1005 C C . GLU A 1 127 ? 7.848 -2.580 -3.409 1.00 84.94 127 GLU A C 1
ATOM 1007 O O . GLU A 1 127 ? 7.401 -1.590 -2.851 1.00 84.94 127 GLU A O 1
ATOM 1012 N N . GLY A 1 128 ? 9.166 -2.698 -3.610 1.00 84.19 128 GLY A N 1
ATOM 1013 C CA . GLY A 1 128 ? 10.112 -1.681 -3.143 1.00 84.19 128 GLY A CA 1
ATOM 1014 C C . GLY A 1 128 ? 10.262 -0.491 -4.092 1.00 84.19 128 GLY A C 1
ATOM 1015 O O . GLY A 1 128 ? 10.588 0.613 -3.665 1.00 84.19 128 GLY A O 1
ATOM 1016 N N . ILE A 1 129 ? 10.081 -0.702 -5.395 1.00 92.19 129 ILE A N 1
ATOM 1017 C CA . ILE A 1 129 ? 10.298 0.338 -6.408 1.00 92.19 129 ILE A CA 1
ATOM 1018 C C . ILE A 1 129 ? 9.111 1.296 -6.466 1.00 92.19 129 ILE A C 1
ATOM 1020 O O . ILE A 1 129 ? 9.296 2.495 -6.694 1.00 92.19 129 ILE A O 1
ATOM 1024 N N . GLU A 1 130 ? 7.897 0.787 -6.292 1.00 88.06 130 GLU A N 1
ATOM 1025 C CA . GLU A 1 130 ? 6.692 1.545 -6.586 1.00 88.06 130 GLU A CA 1
ATOM 1026 C C . GLU A 1 130 ? 6.479 2.756 -5.678 1.00 88.06 130 GLU A C 1
ATOM 1028 O O . GLU A 1 130 ? 6.159 3.829 -6.193 1.00 88.06 130 GLU A O 1
ATOM 1033 N N . HIS A 1 131 ? 6.751 2.641 -4.375 1.00 86.12 131 HIS A N 1
ATOM 1034 C CA . HIS A 1 131 ? 6.582 3.747 -3.423 1.00 86.12 131 HIS A CA 1
ATOM 1035 C C . HIS A 1 131 ? 7.562 4.900 -3.660 1.00 86.12 131 HIS A C 1
ATOM 1037 O O . HIS A 1 131 ? 7.296 6.045 -3.301 1.00 86.12 131 HIS A O 1
ATOM 1043 N N . HIS A 1 132 ? 8.696 4.626 -4.306 1.00 87.56 132 HIS A N 1
ATOM 1044 C CA . HIS A 1 132 ? 9.750 5.614 -4.531 1.00 87.56 132 HIS A CA 1
ATOM 1045 C C . HIS A 1 132 ? 9.763 6.173 -5.961 1.00 87.56 132 HIS A C 1
ATOM 1047 O O . HIS A 1 132 ? 10.605 7.011 -6.303 1.00 87.56 132 HIS A O 1
ATOM 1053 N N . CYS A 1 133 ? 8.842 5.735 -6.823 1.00 89.69 133 CYS A N 1
ATOM 1054 C CA . CYS A 1 133 ? 8.760 6.228 -8.190 1.00 89.69 133 CYS A CA 1
ATOM 1055 C C . CYS A 1 133 ? 7.994 7.549 -8.275 1.00 89.69 133 CYS A C 1
ATOM 1057 O O . CYS A 1 133 ? 6.820 7.647 -7.921 1.00 89.69 133 CYS A O 1
ATOM 1059 N N . SER A 1 134 ? 8.632 8.563 -8.863 1.00 91.69 134 SER A N 1
ATOM 1060 C CA . SER A 1 134 ? 7.938 9.803 -9.201 1.00 91.69 134 SER A CA 1
ATOM 1061 C C . SER A 1 134 ? 6.850 9.559 -10.264 1.00 91.69 134 SER A C 1
ATOM 1063 O O . SER A 1 134 ? 6.972 8.641 -11.087 1.00 91.69 134 SER A O 1
ATOM 1065 N N . PRO A 1 135 ? 5.826 10.429 -10.353 1.00 92.00 135 PRO A N 1
ATOM 1066 C CA . PRO A 1 135 ? 4.831 10.351 -11.421 1.00 92.00 135 PRO A CA 1
ATOM 1067 C C . PRO A 1 135 ? 5.435 10.397 -12.832 1.00 92.00 135 PRO A C 1
ATOM 1069 O O . PRO A 1 135 ? 4.859 9.853 -13.772 1.00 92.00 135 PRO A O 1
ATOM 1072 N N . GLU A 1 136 ? 6.579 11.063 -13.010 1.00 94.94 136 GLU A N 1
ATOM 1073 C CA . GLU A 1 136 ? 7.287 11.099 -14.292 1.00 94.94 136 GLU A CA 1
ATOM 1074 C C . GLU A 1 136 ? 7.912 9.747 -14.635 1.00 94.94 136 GLU A C 1
ATOM 1076 O O . GLU A 1 136 ? 7.715 9.254 -15.748 1.00 94.94 136 GLU A O 1
ATOM 1081 N N . THR A 1 137 ? 8.572 9.113 -13.664 1.00 95.12 137 THR A N 1
ATOM 1082 C CA . THR A 1 137 ? 9.139 7.768 -13.812 1.00 95.12 137 THR A CA 1
ATOM 1083 C C . THR A 1 137 ? 8.053 6.751 -14.161 1.00 95.12 137 THR A C 1
ATOM 1085 O O . THR A 1 137 ? 8.210 5.986 -15.111 1.00 95.12 137 THR A O 1
ATOM 1088 N N . LEU A 1 138 ? 6.906 6.793 -13.474 1.00 95.38 138 LEU A N 1
ATOM 1089 C CA . LEU A 1 138 ? 5.782 5.888 -13.743 1.00 95.38 138 LEU A CA 1
ATOM 1090 C C . LEU A 1 138 ? 5.219 6.052 -15.159 1.00 95.38 138 LEU A C 1
ATOM 1092 O O . LEU A 1 138 ? 4.924 5.061 -15.827 1.00 95.38 138 LEU A O 1
ATOM 1096 N N . ARG A 1 139 ? 5.113 7.290 -15.663 1.00 95.81 139 ARG A N 1
ATOM 1097 C CA . ARG A 1 139 ? 4.695 7.532 -17.055 1.00 95.81 139 ARG A CA 1
ATOM 1098 C C . ARG A 1 139 ? 5.675 6.923 -18.059 1.00 95.81 139 ARG A C 1
ATOM 1100 O O . ARG A 1 139 ? 5.232 6.369 -19.065 1.00 95.81 139 ARG A O 1
ATOM 1107 N N . ALA A 1 140 ? 6.979 7.014 -17.795 1.00 96.12 14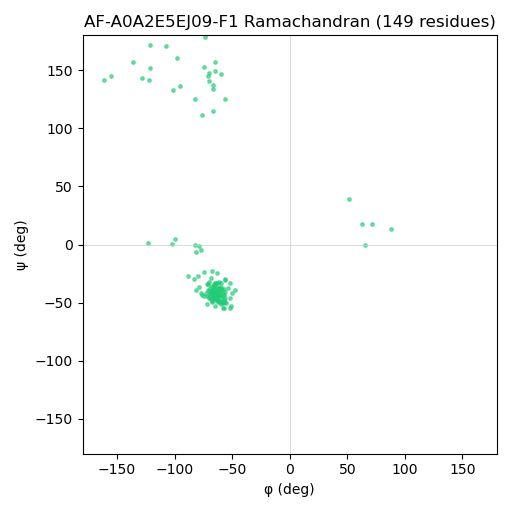0 ALA A N 1
ATOM 1108 C CA . ALA A 1 140 ? 8.001 6.417 -18.651 1.00 96.12 140 ALA A CA 1
ATOM 1109 C C . ALA A 1 140 ? 7.930 4.881 -18.637 1.00 96.12 140 ALA A C 1
ATOM 1111 O O . ALA A 1 140 ? 7.912 4.267 -19.703 1.00 96.12 140 ALA A O 1
ATOM 1112 N N . PHE A 1 141 ? 7.809 4.272 -17.452 1.00 96.44 141 PHE A N 1
ATOM 1113 C CA . PHE A 1 141 ? 7.633 2.824 -17.296 1.00 96.44 141 PHE A CA 1
ATOM 1114 C C . PHE A 1 141 ? 6.409 2.322 -18.054 1.00 96.44 141 PHE A C 1
ATOM 1116 O O . PHE A 1 141 ? 6.524 1.401 -18.861 1.00 96.44 141 PHE A O 1
ATOM 1123 N N . LYS A 1 142 ? 5.261 2.984 -17.868 1.00 95.19 142 LYS A N 1
ATOM 1124 C CA . LYS A 1 142 ? 4.018 2.633 -18.557 1.00 95.19 142 LYS A CA 1
ATOM 1125 C C . LYS A 1 142 ? 4.178 2.664 -20.077 1.00 95.19 142 LYS A C 1
ATOM 1127 O O . LYS A 1 142 ? 3.780 1.718 -20.748 1.00 95.19 142 LYS A O 1
ATOM 1132 N N . LYS A 1 143 ? 4.777 3.731 -20.618 1.00 95.25 143 LYS A N 1
ATOM 1133 C CA . LYS A 1 143 ? 5.008 3.872 -22.062 1.00 95.25 143 LYS A CA 1
ATOM 1134 C C . LYS A 1 143 ? 5.840 2.709 -22.614 1.00 95.25 143 LYS A C 1
ATOM 1136 O O . LYS A 1 143 ? 5.440 2.095 -23.596 1.00 95.25 143 LYS A O 1
ATOM 1141 N N . LEU A 1 144 ? 6.967 2.401 -21.973 1.00 94.25 144 LEU A N 1
ATOM 1142 C CA . LEU A 1 144 ? 7.874 1.342 -22.426 1.00 94.25 144 LEU A CA 1
ATOM 1143 C C . LEU A 1 144 ? 7.243 -0.054 -22.305 1.00 94.25 144 LEU A C 1
ATOM 1145 O O . LEU A 1 144 ? 7.397 -0.880 -23.202 1.00 94.25 144 LEU A O 1
ATOM 1149 N N . ALA A 1 145 ? 6.483 -0.304 -21.235 1.00 91.62 145 ALA A N 1
ATOM 1150 C CA . ALA A 1 145 ? 5.767 -1.563 -21.045 1.00 91.62 145 ALA A CA 1
ATOM 1151 C C . ALA A 1 145 ? 4.670 -1.792 -22.105 1.00 91.62 145 ALA A C 1
ATOM 1153 O O . ALA A 1 145 ? 4.462 -2.922 -22.548 1.00 91.62 145 ALA A O 1
ATOM 1154 N N . ASP A 1 146 ? 3.967 -0.732 -22.520 1.00 89.31 146 ASP A N 1
ATOM 1155 C CA . ASP A 1 146 ? 2.925 -0.798 -23.554 1.00 89.31 146 ASP A CA 1
ATOM 1156 C C . ASP A 1 146 ? 3.528 -1.023 -24.967 1.00 89.31 146 ASP A C 1
ATOM 1158 O O . ASP A 1 146 ? 2.955 -1.753 -25.781 1.00 89.31 146 ASP A O 1
ATOM 1162 N N . GLU A 1 147 ? 4.716 -0.472 -25.248 1.00 86.81 147 GLU A N 1
ATOM 1163 C CA . GLU A 1 147 ? 5.456 -0.690 -26.506 1.00 86.81 147 GLU A CA 1
ATOM 1164 C C . GLU A 1 147 ? 5.969 -2.137 -26.641 1.00 86.81 147 GLU A C 1
ATOM 1166 O O . GLU A 1 147 ? 5.848 -2.741 -27.710 1.00 86.81 147 GLU A O 1
ATOM 1171 N N . ALA A 1 148 ? 6.474 -2.727 -25.553 1.00 77.06 148 ALA A N 1
ATOM 1172 C CA . ALA A 1 148 ? 6.991 -4.097 -25.548 1.00 77.06 148 ALA A CA 1
ATOM 1173 C C . ALA A 1 148 ? 5.905 -5.173 -25.740 1.00 77.06 148 ALA A C 1
ATOM 1175 O O . ALA A 1 148 ? 6.188 -6.233 -26.285 1.00 77.06 148 ALA A O 1
ATOM 1176 N N . GLY A 1 149 ? 4.663 -4.906 -25.317 1.00 64.62 149 GLY A N 1
ATOM 1177 C CA . GLY A 1 149 ? 3.521 -5.810 -25.519 1.00 64.62 149 GLY A CA 1
ATOM 1178 C C . GLY A 1 149 ? 2.874 -5.728 -26.908 1.00 64.62 149 GLY A C 1
ATOM 1179 O O . GLY A 1 149 ? 1.967 -6.505 -27.198 1.00 64.62 149 GLY A O 1
ATOM 1180 N N . SER A 1 150 ? 3.307 -4.781 -27.748 1.00 59.62 150 SER A N 1
ATOM 1181 C CA . SER A 1 150 ? 2.793 -4.569 -29.112 1.00 59.62 150 SER A CA 1
ATOM 1182 C C . SER A 1 150 ? 3.687 -5.184 -30.204 1.00 59.62 150 SER A C 1
ATOM 1184 O O . SER A 1 150 ? 3.423 -4.975 -31.389 1.00 59.62 150 SER A O 1
ATOM 1186 N N . SER A 1 151 ? 4.746 -5.901 -29.810 1.00 47.84 151 SER A N 1
ATOM 1187 C CA . SER A 1 151 ? 5.722 -6.579 -30.684 1.00 47.84 151 SER A CA 1
ATOM 1188 C C . SER A 1 151 ? 5.593 -8.094 -30.579 1.00 47.84 151 SER A C 1
ATOM 1190 O O . SER A 1 151 ? 5.789 -8.762 -31.618 1.00 47.84 151 SER A O 1
#

pLDDT: mean 88.95, std 12.63, range [39.22, 98.38]

Solvent-accessible surface area (backbone atoms only — not comparable to full-atom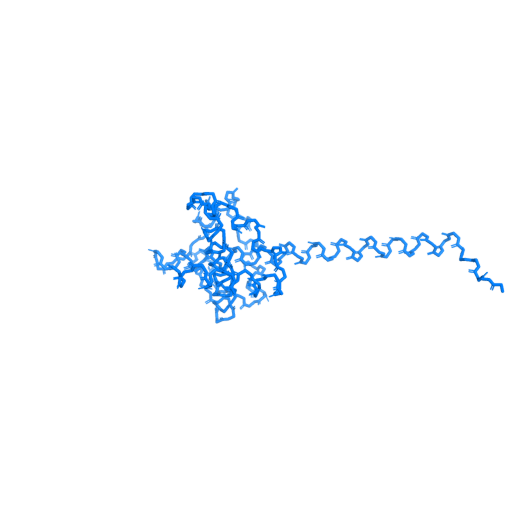 values): 8205 Å² total; per-residue (Å²): 131,84,83,81,79,52,72,72,54,57,50,49,56,51,51,51,53,50,53,51,52,55,49,50,54,52,51,52,53,52,46,52,56,49,50,56,50,35,36,54,39,49,52,32,29,73,76,67,74,47,21,46,59,70,56,53,14,60,74,71,73,49,51,56,67,56,41,52,55,50,51,56,49,35,39,74,70,52,27,35,49,67,54,93,97,49,58,46,41,67,32,73,63,17,44,56,50,23,54,52,50,51,53,42,40,51,31,45,28,45,26,37,39,61,76,68,44,54,71,72,56,21,56,62,51,22,71,70,47,43,85,73,50,49,76,66,54,49,53,52,34,39,54,54,27,57,57,58,76,74,112

Secondary structure (DSSP, 8-state):
------HHHHHHHHHHHHHHHHHHHHHHHHHHHHHHHHHHHHHHHHHHS-B-HHHHHHHTT--HHHHHHHHHHHHHTTSEEE-TTS-EEE-HHHHHHHHHHHHHHHHHHHHHHHTT--HHHHHHHHHHHHTT--HHHHHHHHHHHHHHTT-

Mean predicted aligned error: 7.31 Å

Nearest PDB structures (foldseek):
  2h09-assembly1_A-2  TM=9.696E-01  e=5.596E-11  Escherichia coli
  1on2-assembly1_B  TM=8.964E-01  e=2.904E-09  Bacillus subtilis
  6kta-assembly1_A  TM=9.200E-01  e=9.052E-09  Halalkalibacterium halodurans C-125
  4hx8-assembly1_A  TM=8.865E-01  e=7.125E-09  Bacillus subtilis subsp. subtilis str. 168
  2hyf-assembly2_C  TM=9.167E-01  e=1.970E-08  Bacillus subtilis

Sequence (151 aa):
MPKNESPSQAIRLNEEHVAENMTRTREEHATELAEDYVEAIADLIDEHREARVTDLARLFAVTPATVNNTIARLQKAGLVTSEKYRSIFLTNSGRELAEQCKARHETVYRFLLSLGLSHKIASRDTEGIEHHCSPETLRAFKKLADEAGSS

Radius of gyration: 20.47 Å; Cα contacts (8 Å, |Δi|>4): 121; chains: 1; bounding box: 48×57×50 Å

Foldseek 3Di:
DPPDDDPVVVVVVVVVVVVVVVVVVVVLVLLLLLQVVLLVQVVCCVVPVFADLVVVCVVVVHDSVVSVVNLVVCVVVQQWDDDVRGTIGGDPVSVVSNVVLVLLLVLQLLLCVLVVDDSVVSNVVSSVVSSVDDPVNSVVSNVSSVVSVVD